Protein AF-A0A3D4QWG9-F1 (afdb_monomer)

Foldseek 3Di:
DDWWWKAFPPPRDIDTDDDDPVCPCVDADPPPRGDIDTDDPDPPPPDDDD

Nearest PDB structures (foldseek):
  4bv2-assembly5_B  TM=5.788E-01  e=3.816E-01  Thermotoga maritima
  1m2j-assembly1_A  TM=6.916E-01  e=1.138E+00  Archaeoglobus fulgidus
  1m2h-assembly1_A  TM=6.950E-01  e=1.294E+00  Archaeoglobus fulgidus
  7pmn-assembly1_5  TM=6.265E-01  e=1.784E+00  Saccharomyces cerevisiae
  8w0e-assembly1_3  TM=6.135E-01  e=6.875E+00  Homo sapiens

Solvent-accessible surface area (backbone atoms only — not comparable to full-atom values): 3345 Å² total; per-residue (Å²): 123,56,75,45,39,34,30,22,75,79,80,62,52,70,52,76,44,82,45,51,92,88,47,59,89,69,60,53,28,94,88,74,66,35,60,53,42,83,48,84,88,68,83,76,75,76,78,79,86,135

Sequence (50 aa):
MPIIRFQCKDCSNKFDELVYSHNKDKVRCPQCEGEVKQIYEGKYNSLQST

pLDDT: mean 81.9, std 14.43, range [46.59, 95.0]

Mean predicted aligned error: 7.6 Å

Secondary structure (DSSP, 8-state):
--EEEEEETTT--EEEEE--TTTGGG---TTT---EEEE-----------

Radius of gyration: 13.55 Å; Cα contacts (8 Å, |Δi|>4): 71; chains: 1; bounding box: 36×21×36 Å

Structure (mmCIF, N/CA/C/O backbone):
data_AF-A0A3D4QWG9-F1
#
_entry.id   AF-A0A3D4QWG9-F1
#
loop_
_atom_site.group_PDB
_atom_site.id
_atom_site.type_symbol
_atom_site.label_atom_id
_atom_site.label_alt_id
_atom_site.label_comp_id
_atom_site.label_asym_id
_atom_site.label_entity_id
_atom_site.label_seq_id
_atom_site.pdbx_PDB_ins_code
_atom_site.Cartn_x
_atom_site.Cartn_y
_atom_site.Cartn_z
_atom_site.occupancy
_atom_site.B_iso_or_equiv
_atom_site.auth_seq_id
_atom_site.auth_comp_id
_atom_site.auth_asym_id
_atom_site.auth_atom_id
_atom_site.pdbx_PDB_model_num
ATOM 1 N N . MET A 1 1 ? 14.651 -3.098 -4.584 1.00 68.62 1 MET A N 1
ATOM 2 C CA . MET A 1 1 ? 13.318 -2.463 -4.486 1.00 68.62 1 MET A CA 1
ATOM 3 C C . MET A 1 1 ? 13.166 -1.942 -3.072 1.00 68.62 1 MET A C 1
ATOM 5 O O . MET A 1 1 ? 13.525 -2.687 -2.165 1.00 68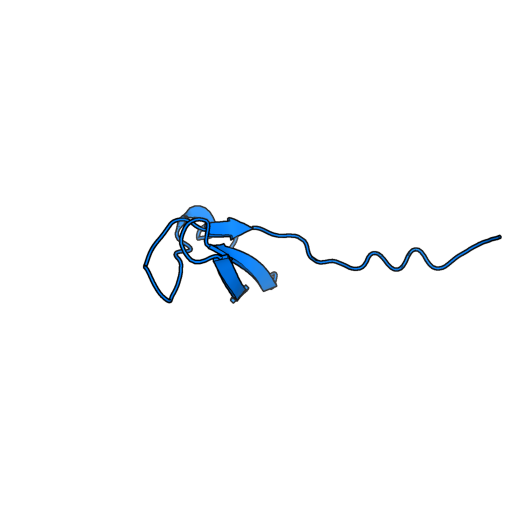.62 1 MET A O 1
ATOM 9 N N . PRO A 1 2 ? 12.738 -0.690 -2.864 1.00 80.75 2 PRO A N 1
ATOM 1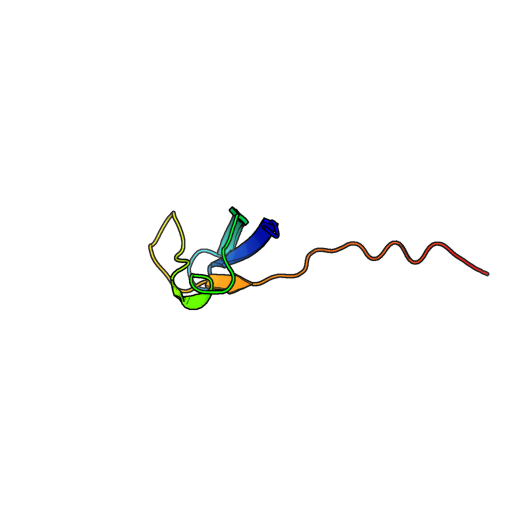0 C CA . PRO A 1 2 ? 12.505 -0.182 -1.520 1.00 80.75 2 PRO A CA 1
ATOM 11 C C . PRO A 1 2 ? 11.232 -0.799 -0.924 1.00 80.75 2 PRO A C 1
ATOM 13 O O . PRO A 1 2 ? 10.222 -0.938 -1.615 1.00 80.75 2 PRO A O 1
ATOM 16 N N . ILE A 1 3 ? 11.284 -1.145 0.362 1.00 85.44 3 ILE A N 1
ATOM 17 C CA . ILE A 1 3 ? 10.081 -1.390 1.160 1.00 85.44 3 ILE A CA 1
ATOM 18 C C . ILE A 1 3 ? 9.561 -0.021 1.582 1.00 85.44 3 ILE A C 1
ATOM 20 O O . ILE A 1 3 ? 10.299 0.774 2.168 1.00 85.44 3 ILE A O 1
ATOM 24 N N . ILE A 1 4 ? 8.313 0.269 1.242 1.00 88.06 4 ILE A N 1
ATOM 25 C CA . ILE A 1 4 ? 7.654 1.522 1.581 1.00 88.06 4 ILE A CA 1
ATOM 26 C C . ILE A 1 4 ? 6.515 1.215 2.545 1.00 88.06 4 ILE A C 1
ATOM 28 O O . ILE A 1 4 ? 5.720 0.309 2.304 1.00 88.06 4 ILE A O 1
ATOM 32 N N . ARG A 1 5 ? 6.412 2.006 3.614 1.00 90.00 5 ARG A N 1
ATOM 33 C CA . ARG A 1 5 ? 5.279 1.945 4.532 1.00 90.00 5 ARG A CA 1
ATOM 34 C C . ARG A 1 5 ? 4.155 2.851 4.040 1.00 90.00 5 ARG A 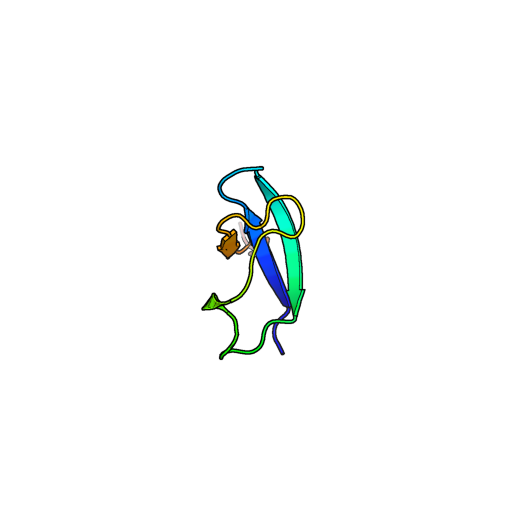C 1
ATOM 36 O O . ARG A 1 5 ? 4.374 4.028 3.743 1.00 90.00 5 ARG A O 1
ATOM 43 N N . PHE A 1 6 ? 2.947 2.316 3.986 1.00 92.38 6 PHE A N 1
ATOM 44 C CA . PHE A 1 6 ? 1.734 3.032 3.619 1.00 92.38 6 PHE A CA 1
ATOM 45 C C . PHE A 1 6 ? 0.763 3.081 4.788 1.00 92.38 6 PHE A C 1
ATOM 47 O O . PHE A 1 6 ? 0.716 2.18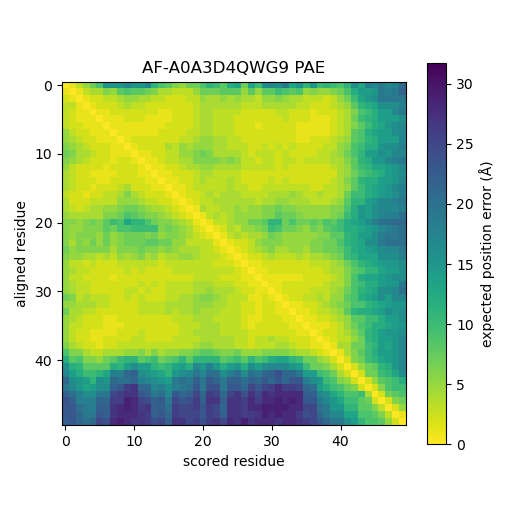6 5.630 1.00 92.38 6 PHE A O 1
ATOM 54 N N . GLN A 1 7 ? -0.033 4.143 4.821 1.00 93.50 7 GLN A N 1
ATOM 55 C CA . GLN A 1 7 ? -1.170 4.291 5.713 1.00 93.50 7 GLN A CA 1
ATOM 56 C C . GLN A 1 7 ? -2.413 4.617 4.892 1.00 93.50 7 GLN A C 1
ATOM 58 O O . GLN A 1 7 ? -2.402 5.559 4.099 1.00 93.50 7 GLN A O 1
ATOM 63 N N . CYS A 1 8 ? -3.494 3.871 5.097 1.00 95.00 8 CYS A N 1
ATOM 64 C CA . CYS A 1 8 ? -4.785 4.187 4.500 1.00 95.00 8 CYS A CA 1
ATOM 65 C C . CYS A 1 8 ? -5.358 5.488 5.072 1.00 95.00 8 CYS A C 1
ATOM 67 O O . CYS A 1 8 ? -5.272 5.731 6.276 1.00 95.00 8 CYS A O 1
ATOM 69 N N . LYS A 1 9 ? -5.943 6.320 4.207 1.00 93.25 9 LYS A N 1
ATOM 70 C CA . LYS A 1 9 ? -6.620 7.559 4.605 1.00 93.25 9 LYS A CA 1
A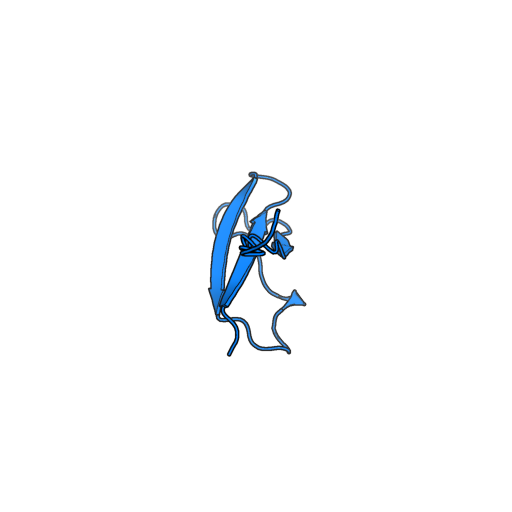TOM 71 C C . LYS A 1 9 ? -7.983 7.289 5.253 1.00 93.25 9 LYS A C 1
ATOM 73 O O . LYS A 1 9 ? -8.365 8.037 6.143 1.00 93.25 9 LYS A O 1
ATOM 78 N N . ASP A 1 10 ? -8.661 6.215 4.852 1.00 93.75 10 ASP A N 1
ATOM 79 C CA . ASP A 1 10 ? -10.021 5.884 5.289 1.00 93.75 10 ASP A CA 1
ATOM 80 C C . ASP A 1 10 ? -10.044 5.072 6.591 1.00 93.75 10 ASP A C 1
ATOM 82 O O . ASP A 1 10 ? -10.647 5.478 7.580 1.00 93.75 10 ASP A O 1
ATOM 86 N N . CYS A 1 11 ? -9.355 3.927 6.622 1.00 93.50 11 CYS A N 1
ATOM 87 C CA . CYS A 1 11 ? -9.391 3.006 7.766 1.00 93.50 11 CYS A CA 1
ATOM 88 C C . CYS A 1 11 ? -8.178 3.129 8.700 1.00 93.50 11 CYS A C 1
ATOM 90 O O . CYS A 1 11 ? -8.073 2.395 9.678 1.00 93.50 11 CYS A O 1
ATOM 92 N N . SER A 1 12 ? -7.235 4.032 8.399 1.00 91.56 12 SER A N 1
ATOM 93 C CA . SER A 1 12 ? -5.979 4.219 9.146 1.00 91.56 12 SER A CA 1
ATOM 94 C C . SER A 1 12 ? -5.061 2.989 9.235 1.00 91.56 12 SER A C 1
ATOM 96 O O . SER A 1 12 ? -4.045 3.048 9.933 1.00 91.56 12 SER A O 1
ATOM 98 N N . ASN A 1 13 ? -5.356 1.911 8.497 1.00 93.75 13 ASN A N 1
ATOM 99 C CA . ASN A 1 13 ? -4.528 0.709 8.458 1.00 93.75 13 ASN A CA 1
ATOM 100 C C . ASN A 1 13 ? -3.123 1.019 7.916 1.00 93.75 13 ASN A C 1
ATOM 102 O O . ASN A 1 13 ? -2.986 1.718 6.907 1.00 93.75 13 ASN A O 1
ATOM 106 N N . LYS A 1 14 ? -2.091 0.483 8.572 1.00 92.75 14 LYS A N 1
ATOM 107 C CA . LYS A 1 14 ? -0.682 0.658 8.202 1.00 92.75 14 LYS A CA 1
ATOM 108 C C . LYS A 1 14 ? -0.107 -0.664 7.715 1.00 92.75 14 LYS A C 1
ATOM 110 O O . LYS A 1 14 ? -0.283 -1.684 8.373 1.00 92.75 14 LYS A O 1
ATOM 115 N N . PHE A 1 15 ? 0.605 -0.640 6.597 1.00 91.88 15 PHE A N 1
ATOM 116 C CA . PHE A 1 15 ? 1.217 -1.833 6.022 1.00 91.88 15 PHE A CA 1
ATOM 117 C C . PHE A 1 15 ? 2.493 -1.485 5.258 1.00 91.88 15 PHE A C 1
ATOM 119 O O . PHE A 1 15 ? 2.683 -0.349 4.823 1.00 91.88 15 PHE A O 1
ATOM 126 N N . ASP A 1 16 ? 3.372 -2.470 5.119 1.00 90.50 16 ASP A N 1
ATOM 127 C CA . ASP A 1 16 ? 4.641 -2.356 4.409 1.00 90.50 16 ASP A CA 1
ATOM 128 C C . ASP A 1 16 ? 4.541 -3.117 3.089 1.00 90.50 16 ASP A C 1
ATOM 130 O O . ASP A 1 16 ? 4.191 -4.296 3.083 1.00 90.50 16 ASP A O 1
ATOM 134 N N . GLU A 1 17 ? 4.850 -2.460 1.972 1.00 87.50 17 GLU A N 1
ATOM 135 C CA . GLU A 1 17 ? 4.795 -3.082 0.650 1.00 87.50 17 GLU A CA 1
ATOM 136 C C . GLU A 1 17 ? 6.097 -2.857 -0.126 1.00 87.50 17 GLU A C 1
ATOM 138 O O . GLU A 1 17 ? 6.726 -1.795 -0.068 1.00 87.50 17 GLU A O 1
ATOM 143 N N . LEU A 1 18 ? 6.520 -3.892 -0.854 1.00 87.81 18 LEU A N 1
ATOM 144 C CA . LEU A 1 18 ? 7.617 -3.817 -1.813 1.00 87.81 18 LEU A CA 1
ATOM 145 C C . LEU A 1 18 ? 7.094 -3.170 -3.090 1.00 87.81 18 LEU A C 1
ATOM 147 O O . LEU A 1 18 ? 6.405 -3.815 -3.879 1.00 87.81 18 LEU A O 1
ATOM 151 N N . VAL A 1 19 ? 7.438 -1.903 -3.308 1.00 84.06 19 VAL A N 1
ATOM 152 C CA . VAL A 1 19 ? 6.877 -1.146 -4.428 1.00 84.06 19 VAL A CA 1
ATOM 153 C C . VAL A 1 19 ? 7.945 -0.818 -5.453 1.00 84.06 19 VAL A C 1
ATOM 155 O O . VAL A 1 19 ? 9.041 -0.348 -5.138 1.00 84.06 19 VAL A O 1
ATOM 158 N N . TYR A 1 20 ? 7.609 -1.056 -6.715 1.00 83.31 20 TYR A N 1
ATOM 159 C CA . TYR A 1 20 ? 8.402 -0.584 -7.840 1.00 83.31 20 TYR A CA 1
ATOM 160 C C . TYR A 1 20 ? 8.126 0.897 -8.079 1.00 83.31 20 TYR A C 1
ATOM 162 O O . TYR A 1 20 ? 6.986 1.343 -7.957 1.00 83.31 20 TYR A O 1
ATOM 170 N N . SER A 1 21 ? 9.135 1.650 -8.517 1.00 76.31 21 SER A N 1
ATOM 171 C CA . SER A 1 21 ? 9.000 3.089 -8.785 1.00 76.31 21 SER A CA 1
ATOM 172 C C . SER A 1 21 ? 7.833 3.443 -9.721 1.00 76.31 21 SER A C 1
ATOM 174 O O . SER A 1 21 ? 7.282 4.527 -9.601 1.00 76.31 21 SER A O 1
ATOM 176 N N . HIS A 1 22 ? 7.429 2.532 -10.613 1.00 80.69 22 HIS A N 1
ATOM 177 C CA . HIS A 1 22 ? 6.325 2.720 -11.562 1.00 80.69 22 HIS A CA 1
ATOM 178 C C . HIS A 1 22 ? 4.938 2.280 -11.042 1.00 80.69 22 HIS A C 1
ATOM 180 O O . HIS A 1 22 ? 3.934 2.553 -11.691 1.00 80.69 22 HIS A O 1
ATOM 186 N N . ASN A 1 23 ? 4.864 1.570 -9.910 1.00 81.94 23 ASN A N 1
ATOM 187 C CA . ASN A 1 23 ? 3.611 1.047 -9.341 1.00 81.94 23 ASN A CA 1
ATOM 188 C C . ASN A 1 23 ? 3.203 1.752 -8.042 1.00 81.94 23 ASN A C 1
ATOM 190 O O . ASN A 1 23 ? 2.189 1.396 -7.448 1.00 81.94 23 ASN A O 1
ATOM 194 N N . LYS A 1 24 ? 3.955 2.773 -7.619 1.00 76.62 24 LYS A N 1
ATOM 195 C CA . LYS A 1 24 ? 3.682 3.539 -6.400 1.00 76.62 24 LYS A CA 1
ATOM 196 C C . LYS A 1 24 ? 2.277 4.140 -6.372 1.00 76.62 24 LYS A C 1
ATOM 198 O O . LYS A 1 24 ? 1.624 4.096 -5.336 1.00 76.62 24 LYS A O 1
ATOM 203 N N . ASP A 1 25 ? 1.791 4.6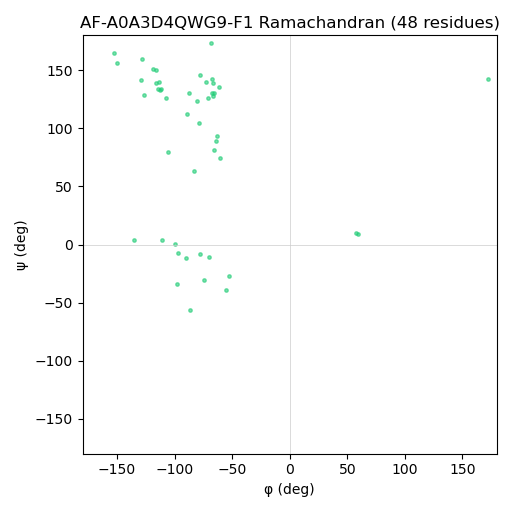25 -7.508 1.00 80.94 25 ASP A N 1
ATOM 204 C CA . ASP A 1 25 ? 0.466 5.247 -7.629 1.00 80.94 25 ASP A CA 1
ATOM 205 C C . ASP A 1 25 ? -0.687 4.231 -7.693 1.00 80.94 25 ASP A C 1
ATOM 207 O O . ASP A 1 25 ? -1.857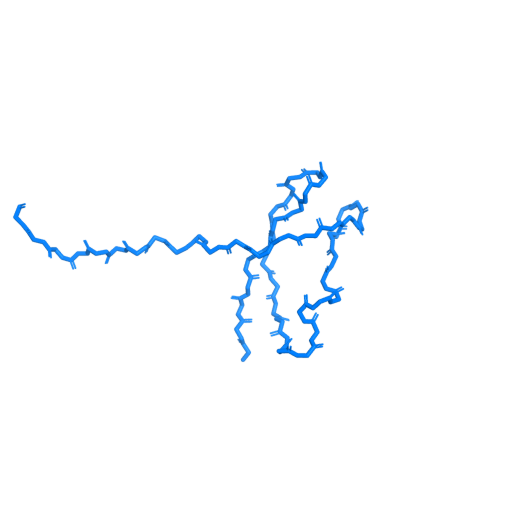 4.608 -7.647 1.00 80.94 25 ASP A O 1
ATOM 211 N N . LYS A 1 26 ? -0.375 2.932 -7.801 1.00 87.19 26 LYS A N 1
ATOM 212 C CA . LYS A 1 26 ? -1.368 1.848 -7.861 1.00 87.19 26 LYS A CA 1
ATOM 213 C C . LYS A 1 26 ? -1.610 1.172 -6.516 1.00 87.19 26 LYS A C 1
ATOM 215 O O . LYS A 1 26 ? -2.506 0.338 -6.428 1.00 87.19 26 LYS A O 1
ATOM 220 N N . VAL A 1 27 ? -0.830 1.506 -5.490 1.00 89.50 27 VAL A N 1
ATOM 221 C CA . VAL A 1 27 ? -0.983 0.913 -4.159 1.00 89.50 27 VAL A CA 1
ATOM 222 C C . VAL A 1 27 ? -2.328 1.343 -3.574 1.00 89.50 27 VAL A C 1
ATOM 224 O O . VAL A 1 27 ? -2.677 2.525 -3.580 1.00 89.50 27 VAL A O 1
ATOM 227 N N . ARG A 1 28 ? -3.095 0.376 -3.073 1.00 92.12 28 ARG A N 1
ATOM 228 C CA . ARG A 1 28 ? -4.409 0.575 -2.446 1.00 92.12 28 ARG A CA 1
ATOM 229 C C . ARG A 1 28 ? -4.443 -0.104 -1.088 1.00 92.12 28 ARG A C 1
ATOM 231 O O . ARG A 1 28 ? -3.629 -0.976 -0.801 1.00 92.12 28 ARG A O 1
ATOM 238 N N . CYS A 1 29 ? -5.366 0.315 -0.228 1.00 92.62 29 CYS A N 1
ATOM 239 C CA . CYS A 1 29 ? -5.492 -0.310 1.081 1.00 92.62 29 CYS A CA 1
ATOM 240 C C . CYS A 1 29 ? -5.978 -1.765 0.940 1.00 92.62 29 CYS A C 1
ATOM 242 O O . CYS A 1 29 ? -7.043 -1.977 0.369 1.00 92.62 29 CYS A O 1
ATOM 244 N N . PRO A 1 30 ? -5.297 -2.761 1.531 1.00 91.31 30 PRO A N 1
ATOM 245 C CA . PRO A 1 30 ? -5.723 -4.158 1.440 1.00 91.31 30 PRO A CA 1
ATOM 246 C C . PRO A 1 30 ? -7.003 -4.476 2.234 1.00 91.31 30 PRO A C 1
ATOM 248 O O . PRO A 1 30 ? -7.544 -5.565 2.091 1.00 91.31 30 PRO A O 1
ATOM 251 N N . GLN A 1 31 ? -7.484 -3.562 3.089 1.00 92.94 31 GLN A N 1
ATOM 252 C CA . GLN A 1 31 ? -8.708 -3.771 3.876 1.00 92.94 31 GLN A CA 1
ATOM 253 C C . GLN A 1 31 ? -9.959 -3.136 3.273 1.00 92.94 31 GLN A C 1
ATOM 255 O O . GLN A 1 31 ? -11.050 -3.662 3.465 1.00 92.94 31 GLN A O 1
ATOM 260 N N . CYS A 1 32 ? -9.824 -1.985 2.619 1.00 92.75 32 CYS A N 1
ATOM 261 C CA . CYS A 1 32 ? -10.971 -1.211 2.139 1.00 92.75 32 CYS A CA 1
ATOM 262 C C . CYS A 1 32 ? -10.802 -0.689 0.711 1.00 92.75 32 CYS A C 1
ATOM 264 O O . CYS A 1 32 ? -11.627 0.099 0.267 1.00 92.75 32 CYS A O 1
ATOM 266 N N . GLU A 1 33 ? -9.706 -1.042 0.029 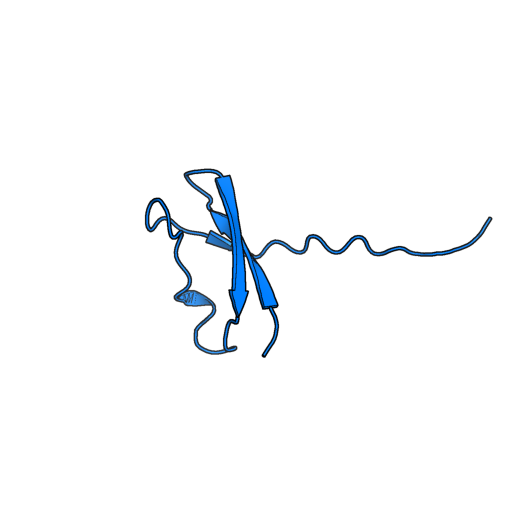1.00 92.31 33 GLU A N 1
ATOM 267 C CA . GLU A 1 33 ? -9.346 -0.566 -1.319 1.00 92.31 33 GLU A CA 1
ATOM 268 C C . GLU A 1 33 ? -9.227 0.967 -1.442 1.00 92.31 33 GLU A C 1
ATOM 270 O O . GLU A 1 33 ? -9.048 1.517 -2.530 1.00 92.31 33 GLU A O 1
ATOM 275 N N . GLY A 1 34 ? -9.252 1.662 -0.302 1.00 91.88 34 GLY A N 1
ATOM 276 C CA . GLY A 1 34 ? -9.174 3.109 -0.197 1.00 91.88 34 GLY A CA 1
ATOM 277 C C . GLY A 1 34 ? -7.814 3.672 -0.585 1.00 91.88 34 GLY A C 1
ATOM 278 O O . GLY A 1 34 ? -6.829 2.959 -0.828 1.00 91.88 34 GLY A O 1
ATOM 279 N N . GLU A 1 35 ? -7.756 4.997 -0.631 1.00 93.56 35 GLU A N 1
ATOM 280 C CA . GLU A 1 35 ? -6.517 5.706 -0.905 1.00 93.56 35 GLU A CA 1
ATOM 281 C C . GLU A 1 35 ? -5.520 5.526 0.237 1.00 93.56 35 GLU A C 1
ATOM 283 O O . GLU A 1 35 ? -5.854 5.545 1.427 1.00 93.56 35 GLU A O 1
ATOM 288 N N . VAL A 1 36 ? -4.251 5.403 -0.133 1.00 93.31 36 VAL A N 1
ATOM 289 C CA . VAL A 1 36 ? -3.154 5.302 0.823 1.00 93.31 36 VAL A CA 1
ATOM 290 C C . VAL A 1 36 ? -2.199 6.469 0.647 1.00 93.31 36 VAL A C 1
ATOM 292 O O . VAL A 1 36 ? -2.052 7.037 -0.434 1.00 93.31 36 VAL A O 1
ATOM 295 N N . LYS A 1 37 ? -1.539 6.846 1.735 1.00 91.75 37 LYS A N 1
ATOM 296 C CA . LYS A 1 37 ? -0.415 7.777 1.735 1.00 91.75 37 LYS A CA 1
ATOM 297 C C . LYS A 1 37 ? 0.841 7.028 2.153 1.00 91.75 37 LYS A C 1
ATOM 299 O O . LYS A 1 37 ? 0.801 6.209 3.070 1.00 91.75 37 LYS A O 1
ATOM 304 N N . GLN A 1 38 ? 1.957 7.320 1.499 1.00 90.06 38 GLN A N 1
ATOM 305 C CA . GLN A 1 38 ? 3.256 6.860 1.971 1.00 90.06 38 GLN A CA 1
ATOM 306 C C . GLN A 1 38 ? 3.587 7.572 3.283 1.00 90.06 38 GLN A C 1
ATOM 308 O O . GLN A 1 38 ? 3.496 8.798 3.367 1.00 90.06 38 GLN A O 1
ATOM 313 N N . ILE A 1 39 ? 3.988 6.807 4.292 1.00 89.62 39 ILE A N 1
ATOM 314 C CA . ILE A 1 39 ? 4.488 7.334 5.556 1.00 89.62 39 ILE A CA 1
ATOM 315 C C . ILE A 1 39 ? 5.945 6.921 5.734 1.00 89.62 39 ILE A C 1
ATOM 317 O O . ILE A 1 39 ? 6.343 5.799 5.434 1.00 89.62 39 ILE A O 1
ATOM 321 N N . TYR A 1 40 ? 6.756 7.848 6.222 1.00 82.25 40 TYR A N 1
ATOM 322 C CA . TYR A 1 40 ? 8.162 7.606 6.509 1.00 82.25 40 TYR A CA 1
ATOM 323 C C . TYR A 1 40 ? 8.322 7.497 8.025 1.00 82.25 40 TYR A C 1
ATOM 325 O O . TYR A 1 40 ? 8.709 8.452 8.689 1.00 82.25 40 TYR A O 1
ATOM 333 N N . GLU A 1 41 ? 7.992 6.337 8.597 1.00 70.38 41 GLU A N 1
ATOM 334 C CA . GLU A 1 41 ? 8.322 6.029 9.998 1.00 70.38 41 GLU A CA 1
ATOM 335 C C . GLU A 1 41 ? 9.763 5.515 10.084 1.00 70.38 41 GLU A C 1
ATOM 337 O O . GLU A 1 41 ? 10.034 4.368 10.429 1.00 70.38 41 GLU A O 1
ATOM 342 N N . GLY A 1 42 ? 10.708 6.381 9.728 1.00 59.62 42 GLY A N 1
ATOM 343 C CA . GLY A 1 42 ? 12.096 6.216 10.121 1.00 59.62 42 GLY A CA 1
ATOM 344 C C . GLY A 1 42 ? 12.277 6.914 11.458 1.00 59.62 42 GLY A C 1
ATOM 345 O O . GLY A 1 42 ? 12.228 8.141 11.512 1.00 59.62 42 GLY A O 1
ATOM 346 N N . LYS A 1 43 ? 12.522 6.165 12.540 1.00 54.78 43 LYS A N 1
ATOM 347 C CA . LYS A 1 43 ? 13.257 6.749 13.664 1.00 54.78 43 LYS A CA 1
ATOM 348 C C . LYS A 1 43 ? 14.632 7.088 13.105 1.00 54.78 43 LYS A C 1
ATOM 350 O O . LYS A 1 43 ? 15.494 6.215 13.030 1.00 54.78 43 LYS A O 1
ATOM 355 N N . TYR A 1 44 ? 14.820 8.322 12.646 1.00 50.25 44 TYR A N 1
ATOM 356 C CA . TYR A 1 44 ? 16.156 8.862 12.483 1.00 50.25 44 TYR A CA 1
ATOM 357 C C . TYR A 1 44 ? 16.715 8.910 13.903 1.00 50.25 44 TYR A C 1
ATOM 359 O O . TYR A 1 44 ? 16.488 9.865 14.638 1.00 50.25 44 TYR A O 1
ATOM 367 N N . ASN A 1 45 ? 17.350 7.820 14.342 1.00 53.00 45 ASN A N 1
ATOM 368 C CA . ASN A 1 45 ? 18.268 7.885 15.462 1.00 53.00 45 ASN A CA 1
ATOM 369 C C . ASN A 1 45 ? 19.430 8.744 14.965 1.00 53.00 45 ASN A C 1
ATOM 371 O O . ASN A 1 45 ? 20.467 8.238 14.547 1.00 53.00 45 ASN A O 1
ATOM 375 N N . SER A 1 46 ? 19.243 10.060 15.011 1.00 56.34 46 SER A N 1
ATOM 376 C CA . SER A 1 46 ? 20.319 10.991 15.291 1.00 56.34 46 SER A CA 1
ATOM 377 C C . SER A 1 46 ? 20.861 10.652 16.685 1.00 56.34 46 SER A C 1
ATOM 379 O O . SER A 1 46 ? 20.552 11.315 17.668 1.00 56.34 46 SER A O 1
ATOM 381 N N . LEU A 1 47 ? 21.611 9.556 16.794 1.00 63.97 47 LEU A N 1
ATOM 382 C CA . LEU A 1 47 ? 22.724 9.470 17.734 1.00 63.97 47 LEU A CA 1
ATOM 383 C C . LEU A 1 47 ? 23.789 10.402 17.141 1.00 63.97 47 LEU A C 1
ATOM 385 O O . LEU A 1 47 ? 24.103 10.254 15.967 1.00 63.97 47 LEU A O 1
ATOM 389 N N . GLN A 1 48 ? 24.373 11.397 17.786 1.00 56.12 48 GLN A N 1
ATOM 390 C CA . GLN A 1 48 ? 24.424 11.948 19.142 1.00 56.12 48 GLN A CA 1
ATOM 391 C C . GLN A 1 48 ? 24.744 13.458 18.913 1.00 56.12 48 GLN A C 1
ATOM 393 O O . GLN A 1 48 ? 25.116 13.842 17.805 1.00 56.12 48 GLN A O 1
ATOM 398 N N . SER A 1 49 ? 24.599 14.398 19.845 1.00 46.59 49 SER A N 1
ATOM 399 C CA . SER A 1 49 ? 25.510 14.559 20.981 1.00 46.59 49 SER A CA 1
ATOM 400 C C . SER A 1 49 ? 25.182 15.8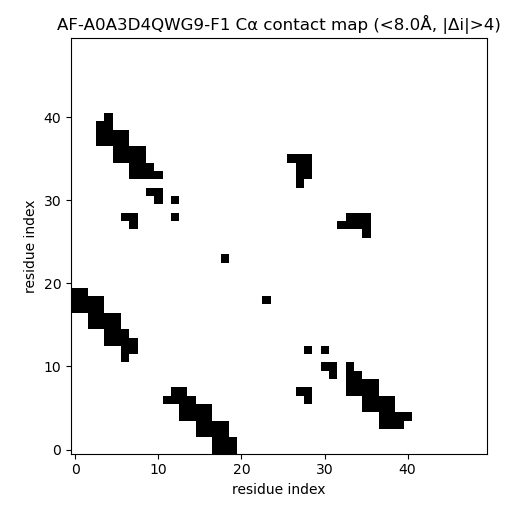45 21.749 1.00 46.59 49 SER A C 1
ATOM 402 O O . SER A 1 49 ? 25.002 16.892 21.126 1.00 46.59 49 SER A O 1
ATOM 404 N N . THR A 1 50 ? 25.319 15.740 23.074 1.00 46.91 50 THR A N 1
ATOM 405 C CA . THR A 1 50 ? 25.339 16.778 24.129 1.00 46.91 50 THR A CA 1
ATOM 406 C C . THR A 1 50 ? 23.997 17.143 24.744 1.00 46.91 50 THR A C 1
ATOM 408 O O . THR A 1 50 ? 23.173 17.793 24.070 1.00 46.91 50 THR A O 1
#